Protein AF-A0A2E8T1U1-F1 (afdb_monomer_lite)

pLDDT: mean 79.2, std 20.44, range [35.56, 96.5]

Structure (mmCIF, N/CA/C/O backbone):
data_AF-A0A2E8T1U1-F1
#
_entry.id   AF-A0A2E8T1U1-F1
#
loop_
_atom_site.group_PDB
_atom_site.id
_atom_site.type_symbol
_atom_site.label_atom_id
_atom_site.label_alt_id
_atom_site.label_comp_id
_atom_site.label_asym_id
_atom_site.label_entity_id
_atom_site.label_seq_id
_atom_site.pdbx_PDB_ins_code
_atom_site.Cartn_x
_atom_site.Cartn_y
_atom_site.Cartn_z
_atom_site.occupancy
_atom_site.B_iso_or_equiv
_atom_site.auth_seq_id
_atom_site.auth_comp_id
_atom_site.auth_asym_id
_atom_site.auth_atom_id
_atom_site.pdbx_PDB_model_num
ATOM 1 N N . GLU A 1 1 ? 0.292 -3.484 33.051 1.00 72.00 1 GLU A N 1
ATOM 2 C CA . GLU A 1 1 ? -0.722 -2.423 32.846 1.00 72.00 1 GLU A CA 1
ATOM 3 C C . GLU A 1 1 ? -0.401 -1.498 31.667 1.00 72.00 1 GLU A C 1
ATOM 5 O O . GLU A 1 1 ? -1.261 -1.325 30.820 1.00 72.00 1 GLU A O 1
ATOM 10 N N . LEU A 1 2 ? 0.819 -0.954 31.537 1.00 80.06 2 LEU A N 1
ATOM 11 C CA . LEU A 1 2 ? 1.188 -0.123 30.371 1.00 80.06 2 LEU A CA 1
ATOM 12 C C . LEU A 1 2 ? 1.159 -0.883 29.033 1.00 80.06 2 LEU A C 1
ATOM 14 O O . LEU A 1 2 ? 0.671 -0.349 28.047 1.00 80.06 2 LEU A O 1
ATOM 18 N N . GLN A 1 3 ? 1.610 -2.142 29.018 1.00 80.75 3 GLN A N 1
ATOM 19 C CA . GLN A 1 3 ? 1.553 -2.993 27.821 1.00 80.75 3 GLN A CA 1
ATOM 20 C C . GLN A 1 3 ? 0.114 -3.234 27.344 1.00 80.75 3 GLN A C 1
ATOM 22 O O . GLN A 1 3 ? -0.139 -3.154 26.153 1.00 80.75 3 GLN A O 1
ATOM 27 N N . ALA A 1 4 ? -0.834 -3.441 28.267 1.00 83.00 4 ALA A N 1
ATOM 28 C CA . ALA A 1 4 ? -2.245 -3.630 27.919 1.00 83.00 4 ALA A CA 1
ATOM 29 C C . ALA A 1 4 ? -2.821 -2.394 27.205 1.00 83.00 4 ALA A C 1
ATOM 31 O O . ALA A 1 4 ? -3.459 -2.524 26.171 1.00 83.00 4 ALA A O 1
ATOM 32 N N . ARG A 1 5 ? -2.497 -1.186 27.688 1.00 81.44 5 ARG A N 1
ATOM 33 C CA . ARG A 1 5 ? -2.922 0.071 27.047 1.00 81.44 5 ARG A CA 1
ATOM 34 C C . ARG A 1 5 ? -2.276 0.302 25.678 1.00 81.44 5 ARG A C 1
ATOM 36 O O . ARG A 1 5 ? -2.913 0.872 24.801 1.00 81.44 5 ARG A O 1
ATOM 43 N N . ALA A 1 6 ? -1.016 -0.099 25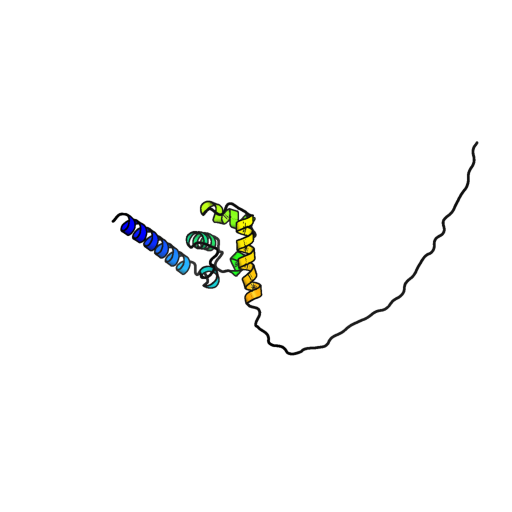.507 1.00 82.31 6 ALA A N 1
ATOM 44 C CA . ALA A 1 6 ? -0.330 0.006 24.220 1.00 82.31 6 ALA A CA 1
ATOM 45 C C . ALA A 1 6 ? -0.965 -0.922 23.173 1.00 82.31 6 ALA A C 1
ATOM 47 O O . ALA A 1 6 ? -1.196 -0.494 22.048 1.00 82.31 6 ALA A O 1
ATOM 48 N N . VAL A 1 7 ? -1.306 -2.152 23.566 1.00 85.69 7 VAL A N 1
ATOM 49 C CA . VAL A 1 7 ? -2.004 -3.115 22.700 1.00 85.69 7 VAL A CA 1
ATOM 50 C C . VAL A 1 7 ? -3.386 -2.592 22.305 1.00 85.69 7 VAL A C 1
ATOM 52 O O . VAL A 1 7 ? -3.678 -2.521 21.118 1.00 85.69 7 VAL A O 1
ATOM 55 N N . GLU A 1 8 ? -4.184 -2.107 23.262 1.00 88.12 8 GLU A N 1
ATOM 56 C CA . GLU A 1 8 ? -5.507 -1.523 22.980 1.00 88.12 8 GLU A CA 1
ATOM 57 C C . GLU A 1 8 ? -5.449 -0.345 21.990 1.00 88.12 8 GLU A C 1
ATOM 59 O O . GLU A 1 8 ? -6.370 -0.144 21.198 1.00 88.12 8 GLU A O 1
ATOM 64 N N . PHE A 1 9 ? -4.388 0.470 22.043 1.00 86.81 9 PHE A N 1
ATOM 65 C CA . PHE A 1 9 ? -4.203 1.575 21.102 1.00 86.81 9 PHE A CA 1
ATOM 66 C C . PHE A 1 9 ? -3.911 1.067 19.689 1.00 86.81 9 PHE A C 1
ATOM 68 O O . PHE A 1 9 ? -4.536 1.533 18.741 1.00 86.81 9 PHE A O 1
ATOM 75 N N . VAL A 1 10 ? -3.001 0.099 19.557 1.00 88.62 10 VAL A N 1
ATOM 76 C CA . VAL A 1 10 ? -2.646 -0.499 18.263 1.00 88.62 10 VAL A CA 1
ATOM 77 C C . VAL A 1 10 ? -3.853 -1.196 17.638 1.00 88.62 10 VAL A C 1
ATOM 79 O O . VAL A 1 10 ? -4.113 -1.008 16.456 1.00 88.62 10 VAL A O 1
ATOM 82 N N . GLU A 1 11 ? -4.633 -1.939 18.424 1.00 90.44 11 GLU A N 1
ATOM 83 C CA . GLU A 1 11 ? -5.850 -2.606 17.946 1.00 90.44 11 GLU A CA 1
ATOM 84 C C . GLU A 1 11 ? -6.905 -1.606 17.463 1.00 90.44 11 GLU A C 1
ATOM 86 O O . GLU A 1 11 ? -7.509 -1.801 16.409 1.00 90.44 11 GLU A O 1
ATOM 91 N N . ARG A 1 12 ? -7.111 -0.509 18.203 1.00 91.06 12 ARG A N 1
ATOM 92 C CA . ARG A 1 12 ? -8.047 0.549 17.799 1.00 91.06 12 ARG A CA 1
ATOM 93 C C . ARG A 1 12 ? -7.590 1.247 16.525 1.00 91.06 12 ARG A C 1
ATOM 95 O O . ARG A 1 12 ? -8.418 1.561 15.675 1.00 91.06 12 ARG A O 1
ATOM 102 N N . GLU A 1 13 ? -6.293 1.498 16.402 1.00 90.62 13 GLU A N 1
ATOM 103 C CA . GLU A 1 13 ? -5.737 2.107 15.200 1.00 90.62 13 GLU A CA 1
ATOM 104 C C . GLU A 1 13 ? -5.865 1.166 13.999 1.00 90.62 13 GLU A C 1
ATOM 106 O O . GLU A 1 13 ? -6.317 1.588 12.939 1.00 90.62 13 GLU A O 1
ATOM 111 N N . ALA A 1 14 ? -5.590 -0.127 14.183 1.00 91.50 14 ALA A N 1
ATOM 112 C CA . ALA A 1 14 ? -5.809 -1.133 13.152 1.00 91.50 14 ALA A CA 1
ATOM 113 C C . ALA A 1 14 ? -7.284 -1.207 12.728 1.00 91.50 14 ALA A C 1
ATOM 115 O O . ALA A 1 14 ? -7.568 -1.259 11.534 1.00 91.50 14 ALA A O 1
ATOM 116 N N . GLN A 1 15 ? -8.233 -1.160 13.669 1.00 93.75 15 GLN A N 1
ATOM 117 C CA . GLN A 1 15 ? -9.666 -1.110 13.351 1.00 93.75 15 GLN A CA 1
ATOM 118 C C . GLN A 1 15 ? -10.026 0.136 12.541 1.00 93.75 15 GLN A C 1
ATOM 120 O O . GLN A 1 15 ? -10.679 0.019 11.509 1.00 93.75 15 GLN A O 1
ATOM 125 N N . ARG A 1 16 ? -9.541 1.312 12.955 1.00 93.94 16 ARG A N 1
ATOM 126 C CA . ARG A 1 16 ? -9.774 2.578 12.246 1.00 93.94 16 ARG A CA 1
ATOM 127 C C . ARG A 1 16 ? -9.273 2.524 10.804 1.00 93.94 16 ARG A C 1
ATOM 129 O O . ARG A 1 16 ? -9.944 3.027 9.907 1.00 93.94 16 ARG A O 1
ATOM 136 N N . ILE A 1 17 ? -8.099 1.931 10.587 1.00 94.31 17 ILE A N 1
ATOM 137 C CA . ILE A 1 17 ? -7.545 1.785 9.243 1.00 94.31 17 ILE A CA 1
ATOM 138 C C . ILE A 1 17 ? -8.358 0.771 8.429 1.00 94.31 17 ILE A C 1
ATOM 140 O O . ILE A 1 17 ? -8.712 1.076 7.297 1.00 94.31 17 ILE A O 1
ATOM 144 N N . ASN A 1 18 ? -8.722 -0.384 8.995 1.00 93.69 18 ASN A N 1
ATOM 145 C CA . ASN A 1 18 ? -9.557 -1.368 8.294 1.00 93.69 18 ASN A CA 1
ATOM 146 C C . ASN A 1 18 ? -10.903 -0.773 7.854 1.00 93.69 18 ASN A C 1
ATOM 148 O O . ASN A 1 18 ? -11.292 -0.933 6.702 1.00 93.69 18 ASN A O 1
ATOM 152 N N . GLU A 1 19 ? -11.569 -0.007 8.721 1.00 95.12 19 GLU A N 1
ATOM 153 C CA . GLU A 1 19 ? -12.799 0.706 8.356 1.00 95.12 19 GLU A CA 1
ATOM 154 C C . GLU A 1 19 ? -12.568 1.701 7.207 1.00 95.12 19 GLU A C 1
ATOM 156 O O . GLU A 1 19 ? -13.407 1.839 6.316 1.00 95.12 19 GLU A O 1
ATOM 161 N N . ALA A 1 20 ? -11.433 2.407 7.195 1.00 94.50 20 ALA A N 1
ATOM 162 C CA . ALA A 1 20 ? -11.089 3.312 6.102 1.00 94.50 20 ALA A CA 1
ATOM 163 C C . ALA A 1 20 ? -10.869 2.554 4.781 1.00 94.50 20 ALA A C 1
ATOM 165 O O . ALA A 1 20 ? -11.421 2.953 3.757 1.00 94.50 20 ALA A O 1
ATOM 166 N N . LEU A 1 21 ? -10.150 1.429 4.813 1.00 94.44 21 LEU A N 1
ATOM 167 C CA . LEU A 1 21 ? -9.930 0.564 3.650 1.00 94.44 21 LEU A CA 1
ATOM 168 C C . LEU A 1 21 ? -11.244 -0.025 3.112 1.00 94.44 21 LEU A C 1
ATOM 170 O O . LEU A 1 21 ? -11.431 -0.114 1.898 1.00 94.44 21 LEU A O 1
ATOM 174 N N . ASP A 1 22 ? -12.178 -0.398 3.994 1.00 94.19 22 ASP A N 1
ATOM 175 C CA . ASP A 1 22 ? -13.509 -0.888 3.609 1.00 94.19 22 ASP A CA 1
ATOM 176 C C . ASP A 1 22 ? -14.305 0.203 2.878 1.00 94.19 22 ASP A C 1
ATOM 178 O O . ASP A 1 22 ? -14.931 -0.049 1.847 1.00 94.19 22 ASP A O 1
ATOM 182 N N . ASN A 1 23 ? -14.243 1.442 3.375 1.00 95.06 23 ASN A N 1
ATOM 183 C CA . ASN A 1 23 ? -14.908 2.588 2.753 1.00 95.06 23 ASN A CA 1
ATOM 184 C C . ASN A 1 23 ? -14.316 2.945 1.382 1.00 95.06 23 ASN A C 1
ATOM 186 O O . ASN A 1 23 ? -15.058 3.344 0.481 1.00 95.06 23 ASN A O 1
ATOM 190 N N . LEU A 1 24 ? -13.000 2.786 1.226 1.00 94.81 24 LEU A N 1
ATOM 191 C CA . LEU A 1 24 ? -12.283 2.989 -0.034 1.00 94.81 24 LEU A CA 1
ATOM 192 C C . LEU A 1 24 ? -12.469 1.825 -1.018 1.00 94.81 24 LEU A C 1
ATOM 194 O O . LEU A 1 24 ? -12.116 1.965 -2.182 1.00 94.81 24 LEU A O 1
ATOM 198 N N . LYS A 1 25 ? -13.101 0.722 -0.586 1.00 94.88 25 LYS A N 1
ATOM 199 C CA . LYS A 1 25 ? -13.349 -0.488 -1.389 1.00 94.88 25 LYS A CA 1
ATOM 200 C C . LYS A 1 25 ? -12.064 -1.141 -1.900 1.00 94.88 25 LYS A C 1
ATOM 202 O O . LYS A 1 25 ? -12.021 -1.614 -3.031 1.00 94.88 25 LYS A O 1
ATOM 207 N N . VAL A 1 26 ? -11.047 -1.178 -1.045 1.00 96.19 26 VAL A N 1
ATOM 208 C CA . VAL A 1 26 ? -9.800 -1.898 -1.320 1.00 96.19 26 VAL A CA 1
ATOM 209 C C . VAL A 1 26 ? -10.092 -3.382 -1.499 1.00 96.19 26 VAL A C 1
ATOM 211 O O . VAL A 1 26 ? -10.762 -3.979 -0.648 1.00 96.19 26 VAL A O 1
ATOM 214 N N . ALA A 1 27 ? -9.596 -3.945 -2.593 1.00 95.31 27 ALA A N 1
ATOM 215 C CA . ALA A 1 27 ? -9.806 -5.321 -2.993 1.00 95.31 27 ALA A CA 1
ATOM 216 C C . ALA A 1 27 ? -9.046 -6.316 -2.093 1.00 95.31 27 ALA A C 1
ATOM 218 O O . ALA A 1 27 ? -8.090 -5.978 -1.388 1.00 95.31 27 ALA A O 1
ATOM 219 N N . ASP A 1 28 ? -9.547 -7.553 -2.061 1.00 93.00 28 ASP A N 1
ATOM 220 C CA . ASP A 1 28 ? -9.059 -8.598 -1.154 1.00 93.00 28 ASP A CA 1
ATOM 221 C C . ASP A 1 28 ? -7.649 -9.094 -1.521 1.00 93.00 28 ASP A C 1
ATOM 223 O O . ASP A 1 28 ? -6.908 -9.554 -0.655 1.00 93.00 28 ASP A O 1
ATOM 227 N N . ASP A 1 29 ? -7.264 -8.975 -2.790 1.00 93.06 29 ASP A N 1
ATOM 228 C CA . ASP A 1 29 ? -5.930 -9.287 -3.309 1.00 93.06 29 ASP A CA 1
ATOM 229 C C . ASP A 1 29 ? -4.849 -8.409 -2.660 1.00 93.06 29 ASP A C 1
ATOM 231 O O . ASP A 1 29 ? -3.880 -8.929 -2.108 1.00 93.06 29 ASP A O 1
ATOM 235 N N . LEU A 1 30 ? -5.063 -7.091 -2.620 1.00 93.38 30 LEU A N 1
ATOM 236 C CA . LEU A 1 30 ? -4.165 -6.145 -1.970 1.00 93.38 30 LEU A CA 1
ATOM 237 C C . LEU A 1 30 ? -4.164 -6.348 -0.452 1.00 93.38 30 LEU A C 1
ATOM 239 O O . LEU A 1 30 ? -3.120 -6.245 0.188 1.00 93.38 30 LEU A O 1
ATOM 243 N N . ARG A 1 31 ? -5.316 -6.696 0.139 1.00 92.44 31 ARG A N 1
ATOM 244 C CA . ARG A 1 31 ? -5.422 -7.002 1.578 1.00 92.44 31 ARG A CA 1
ATOM 245 C C . ARG A 1 31 ? -4.636 -8.236 1.999 1.00 92.44 31 ARG A C 1
ATOM 247 O O . ARG A 1 31 ? -4.134 -8.277 3.121 1.00 92.44 31 ARG A O 1
ATOM 254 N N . ASN A 1 32 ? -4.544 -9.223 1.116 1.00 91.81 32 ASN A N 1
ATOM 255 C CA . ASN A 1 32 ? -3.814 -10.462 1.353 1.00 91.81 32 ASN A CA 1
ATOM 256 C C . ASN A 1 32 ? -2.319 -10.346 1.012 1.00 91.81 32 ASN A C 1
ATOM 258 O O . ASN A 1 32 ? -1.582 -11.316 1.179 1.00 91.81 32 ASN A O 1
ATOM 262 N N . PHE A 1 33 ? -1.860 -9.181 0.549 1.00 93.31 33 PHE A N 1
ATOM 263 C CA . PHE A 1 33 ? -0.475 -8.969 0.164 1.00 93.31 33 PHE A CA 1
ATOM 264 C C . PHE A 1 33 ? 0.418 -8.726 1.392 1.00 93.31 33 PHE A C 1
ATOM 266 O O . PHE A 1 33 ? 0.357 -7.685 2.044 1.00 93.31 33 PHE A O 1
ATOM 273 N N . GLU A 1 34 ? 1.268 -9.703 1.719 1.00 90.25 34 GLU A N 1
ATOM 274 C CA . GLU A 1 34 ? 2.053 -9.720 2.966 1.00 90.25 34 GLU A CA 1
ATOM 275 C C . GLU A 1 34 ? 3.252 -8.754 2.979 1.00 90.25 34 GLU A C 1
ATOM 277 O O . GLU A 1 34 ? 3.822 -8.489 4.039 1.00 90.25 34 GLU A O 1
ATOM 282 N N . TYR A 1 35 ? 3.640 -8.219 1.819 1.00 91.06 35 TYR A N 1
ATOM 283 C CA . TYR A 1 35 ? 4.811 -7.347 1.677 1.00 91.06 35 TYR A CA 1
ATOM 284 C C . TYR A 1 35 ? 4.545 -5.886 2.064 1.00 91.06 35 TYR A C 1
ATOM 286 O O . TYR A 1 35 ? 5.482 -5.094 2.131 1.00 91.06 35 TYR A O 1
ATOM 294 N N . ILE A 1 36 ? 3.292 -5.517 2.351 1.00 91.81 36 ILE A N 1
ATOM 295 C CA . ILE A 1 36 ? 2.914 -4.162 2.763 1.00 91.81 36 ILE A CA 1
ATOM 296 C C . ILE A 1 36 ? 2.209 -4.167 4.118 1.00 91.81 36 ILE A C 1
ATOM 298 O O . ILE A 1 36 ? 1.438 -5.060 4.463 1.00 91.81 36 ILE A O 1
ATOM 302 N N . SER A 1 37 ? 2.457 -3.128 4.914 1.00 92.31 37 SER A N 1
ATOM 303 C CA . SER A 1 37 ? 1.749 -2.940 6.182 1.00 92.31 37 SER A CA 1
ATOM 304 C C . SER A 1 37 ? 0.368 -2.309 5.978 1.00 92.31 37 SER A C 1
ATOM 306 O O . SER A 1 37 ? 0.110 -1.627 4.989 1.00 92.31 37 SER A O 1
ATOM 308 N N . LEU A 1 38 ? -0.507 -2.438 6.978 1.00 92.19 38 LEU A N 1
ATOM 309 C CA . LEU A 1 38 ? -1.844 -1.835 6.967 1.00 92.19 38 LEU A CA 1
ATOM 310 C C . LEU A 1 38 ? -1.815 -0.302 6.769 1.00 92.19 38 LEU A C 1
ATOM 312 O O . LEU A 1 38 ? -2.675 0.260 6.096 1.00 92.19 38 LEU A O 1
ATOM 316 N N . GLY A 1 39 ? -0.814 0.378 7.339 1.00 92.62 39 GLY A N 1
ATOM 317 C CA . GLY A 1 39 ? -0.635 1.822 7.162 1.00 92.62 39 GLY A CA 1
ATOM 318 C C . GLY A 1 39 ? -0.213 2.193 5.740 1.00 92.62 39 GLY A C 1
ATOM 319 O O . GLY A 1 39 ? -0.742 3.151 5.184 1.00 92.62 39 GLY A O 1
ATOM 320 N N . MET A 1 40 ? 0.681 1.402 5.136 1.00 93.88 40 MET A N 1
ATOM 321 C CA . MET A 1 40 ? 1.085 1.576 3.736 1.00 93.88 40 MET A CA 1
ATOM 322 C C . MET A 1 40 ? -0.098 1.342 2.793 1.00 93.88 40 MET A C 1
ATOM 324 O O . MET A 1 40 ? -0.335 2.143 1.899 1.00 93.88 40 MET A O 1
ATOM 328 N N . MET A 1 41 ? -0.899 0.305 3.045 1.00 94.75 41 MET A N 1
ATOM 329 C CA . MET A 1 41 ? -2.101 0.004 2.266 1.00 94.75 41 MET A CA 1
ATOM 330 C C . MET A 1 41 ? -3.123 1.143 2.300 1.00 94.75 41 MET A C 1
ATOM 332 O O . MET A 1 41 ? -3.697 1.481 1.270 1.00 94.75 41 MET A O 1
ATOM 336 N N . LEU A 1 42 ? -3.326 1.780 3.460 1.00 94.50 42 LEU A N 1
ATOM 337 C CA . LEU A 1 42 ? -4.188 2.962 3.545 1.00 94.50 42 LEU A CA 1
ATOM 338 C C . LEU A 1 42 ? -3.661 4.094 2.669 1.00 94.50 42 LEU A C 1
ATOM 340 O O . LEU A 1 42 ? -4.439 4.730 1.963 1.00 94.50 42 LEU A O 1
ATOM 344 N N . LYS A 1 43 ? -2.346 4.323 2.694 1.00 94.88 43 LYS A N 1
ATOM 345 C CA . LYS A 1 43 ? -1.729 5.371 1.890 1.00 94.88 43 LYS A CA 1
ATOM 346 C C . LYS A 1 43 ? -1.851 5.097 0.393 1.00 94.88 43 LYS A C 1
ATOM 348 O O . LYS A 1 43 ? -2.139 6.020 -0.360 1.00 94.88 43 LYS A O 1
ATOM 353 N N . LEU A 1 44 ? -1.686 3.847 -0.027 1.00 95.06 44 LEU A N 1
ATOM 354 C CA . LEU A 1 44 ? -1.929 3.417 -1.406 1.00 95.06 44 LEU A CA 1
ATOM 355 C C . LEU A 1 44 ? -3.392 3.661 -1.805 1.00 95.06 44 LEU A C 1
ATOM 357 O O . LEU A 1 44 ? -3.654 4.322 -2.808 1.00 95.06 44 LEU A O 1
ATOM 361 N N . ALA A 1 45 ? -4.342 3.261 -0.958 1.00 95.19 45 ALA A N 1
ATOM 362 C CA . ALA A 1 45 ? -5.766 3.438 -1.223 1.00 95.19 45 ALA A CA 1
ATOM 363 C C . ALA A 1 45 ? -6.197 4.916 -1.316 1.00 95.19 45 ALA A C 1
ATOM 365 O O . ALA A 1 45 ? -7.076 5.260 -2.105 1.00 95.19 45 ALA A O 1
ATOM 366 N N . GLU A 1 46 ? -5.569 5.811 -0.546 1.00 94.25 46 GLU A N 1
ATOM 367 C CA . GLU A 1 46 ? -5.762 7.266 -0.665 1.00 94.25 46 GLU A CA 1
ATOM 368 C C . GLU A 1 46 ? -5.303 7.830 -2.022 1.00 94.25 46 GLU A C 1
ATOM 370 O O . GLU A 1 46 ? -5.788 8.886 -2.428 1.00 94.25 46 GLU A O 1
ATOM 375 N N . ASN A 1 47 ? -4.395 7.136 -2.716 1.00 95.12 47 ASN A N 1
ATOM 376 C CA . ASN A 1 47 ? -3.869 7.494 -4.036 1.00 95.12 47 ASN A CA 1
ATOM 377 C C . ASN A 1 47 ? -4.496 6.658 -5.165 1.00 95.12 47 ASN A C 1
ATOM 379 O O . ASN A 1 47 ? -3.896 6.511 -6.221 1.00 95.12 47 ASN A O 1
ATOM 383 N N . GLU A 1 48 ? -5.703 6.127 -4.947 1.00 94.38 48 GLU A N 1
ATOM 384 C CA . GLU A 1 48 ? -6.469 5.355 -5.940 1.00 94.38 48 GLU A CA 1
ATOM 385 C C . GLU A 1 48 ? -5.860 3.987 -6.311 1.00 94.38 48 GLU A C 1
ATOM 387 O O . GLU A 1 48 ? -6.331 3.348 -7.245 1.00 94.38 48 GLU A O 1
ATOM 392 N N . VAL A 1 49 ? -4.895 3.487 -5.532 1.00 96.06 49 VAL A N 1
ATOM 393 C CA . VAL A 1 49 ? -4.340 2.129 -5.664 1.00 96.06 49 VAL A CA 1
ATOM 394 C C . VAL A 1 49 ? -5.162 1.191 -4.779 1.00 96.06 49 VAL A C 1
ATOM 396 O O . VAL A 1 49 ? -4.958 1.126 -3.563 1.00 96.06 49 VAL A O 1
ATOM 399 N N . LEU A 1 50 ? -6.159 0.525 -5.367 1.00 95.88 50 LEU A N 1
ATOM 400 C CA . LEU A 1 50 ? -7.182 -0.224 -4.627 1.00 95.88 50 LEU A CA 1
ATOM 401 C C . LEU A 1 50 ? -7.044 -1.742 -4.763 1.00 95.88 50 LEU A C 1
ATOM 403 O O . LEU A 1 50 ? -7.668 -2.461 -3.985 1.00 95.88 50 LEU A O 1
ATOM 407 N N . SER A 1 51 ? -6.251 -2.221 -5.716 1.00 95.44 51 SER A N 1
ATOM 408 C CA . SER A 1 51 ? -6.041 -3.638 -6.017 1.00 95.44 51 SER A CA 1
ATOM 409 C C . SER A 1 51 ? -4.558 -3.990 -6.147 1.00 95.44 51 SER A C 1
ATOM 411 O O . SER A 1 51 ? -3.692 -3.111 -6.168 1.00 95.44 51 SER A O 1
ATOM 413 N N . LEU A 1 52 ? -4.255 -5.289 -6.199 1.00 95.25 52 LEU A N 1
ATOM 414 C CA . LEU A 1 52 ? -2.892 -5.772 -6.423 1.00 95.25 52 LEU A CA 1
ATOM 415 C C . LEU A 1 52 ? -2.413 -5.461 -7.850 1.00 95.25 52 LEU A C 1
ATOM 417 O O . LEU A 1 52 ? -1.220 -5.252 -8.052 1.00 95.25 52 LEU A O 1
ATOM 421 N N . ASP A 1 53 ? -3.342 -5.371 -8.805 1.00 94.31 53 ASP A N 1
ATOM 422 C CA . ASP A 1 53 ? -3.102 -4.922 -10.182 1.00 94.31 53 ASP A CA 1
ATOM 423 C C . ASP A 1 53 ? -2.669 -3.452 -10.230 1.00 94.31 53 ASP A C 1
ATOM 425 O O . ASP A 1 53 ? -1.604 -3.146 -10.761 1.00 94.31 53 ASP A O 1
ATOM 429 N N . ASP A 1 54 ? -3.405 -2.564 -9.547 1.00 95.56 54 ASP A N 1
ATOM 430 C CA . ASP A 1 54 ? -3.041 -1.141 -9.461 1.00 95.56 54 ASP A CA 1
ATOM 431 C C . ASP A 1 54 ? -1.645 -0.954 -8.843 1.00 95.56 54 ASP A C 1
ATOM 433 O O . ASP A 1 54 ? -0.899 -0.062 -9.236 1.00 95.56 54 ASP A O 1
ATOM 437 N N . LEU A 1 55 ? -1.279 -1.796 -7.866 1.00 95.31 55 LEU A N 1
ATOM 438 C CA . LEU A 1 55 ? 0.058 -1.791 -7.269 1.00 95.31 55 LEU A CA 1
ATOM 439 C C . LEU A 1 55 ? 1.120 -2.311 -8.249 1.00 95.31 55 LEU A C 1
ATOM 441 O O . LEU A 1 55 ? 2.222 -1.773 -8.284 1.00 95.31 55 LEU A O 1
ATOM 445 N N . ALA A 1 56 ? 0.817 -3.349 -9.030 1.00 94.94 56 ALA A N 1
ATOM 446 C CA . ALA A 1 56 ? 1.739 -3.950 -9.996 1.00 94.94 56 ALA A CA 1
ATOM 447 C C . ALA A 1 56 ? 2.066 -3.012 -11.177 1.00 94.94 56 ALA A C 1
ATOM 449 O O . ALA A 1 56 ? 3.153 -3.113 -11.769 1.00 94.94 56 ALA A O 1
ATOM 450 N N . ASP A 1 57 ? 1.148 -2.098 -11.489 1.00 95.00 57 ASP A N 1
ATOM 451 C CA . ASP A 1 57 ? 1.290 -1.074 -12.525 1.00 95.00 57 ASP A CA 1
ATOM 452 C C . ASP A 1 57 ? 2.195 0.100 -12.117 1.00 95.00 57 ASP A C 1
ATOM 454 O O . ASP A 1 57 ? 2.697 0.805 -12.994 1.00 95.00 57 ASP A O 1
ATOM 458 N N . LEU A 1 58 ? 2.456 0.293 -10.819 1.00 95.62 58 LEU A N 1
ATOM 459 C CA . LEU A 1 58 ? 3.354 1.346 -10.340 1.00 95.62 58 LEU A CA 1
ATOM 460 C C . LEU A 1 58 ? 4.825 1.054 -10.674 1.00 95.62 58 LEU A C 1
ATOM 462 O O . LEU A 1 58 ? 5.274 -0.095 -10.775 1.00 95.62 58 LEU A O 1
ATOM 466 N N . ASP A 1 59 ? 5.601 2.131 -10.763 1.00 96.50 59 ASP A N 1
ATOM 467 C CA . ASP A 1 59 ? 7.060 2.079 -10.798 1.00 96.50 59 ASP A CA 1
ATOM 468 C C . ASP A 1 59 ? 7.650 2.159 -9.376 1.00 96.50 59 ASP A C 1
ATOM 470 O O . ASP A 1 59 ? 7.052 2.732 -8.462 1.00 96.50 59 ASP A O 1
ATOM 474 N N . SER A 1 60 ? 8.861 1.624 -9.182 1.00 95.12 60 SER A N 1
ATOM 475 C CA . SER A 1 60 ? 9.554 1.630 -7.882 1.00 95.12 60 SER A CA 1
ATOM 476 C C . SER A 1 60 ? 9.724 3.045 -7.308 1.00 95.12 60 SER A C 1
ATOM 478 O O . SER A 1 60 ? 9.395 3.281 -6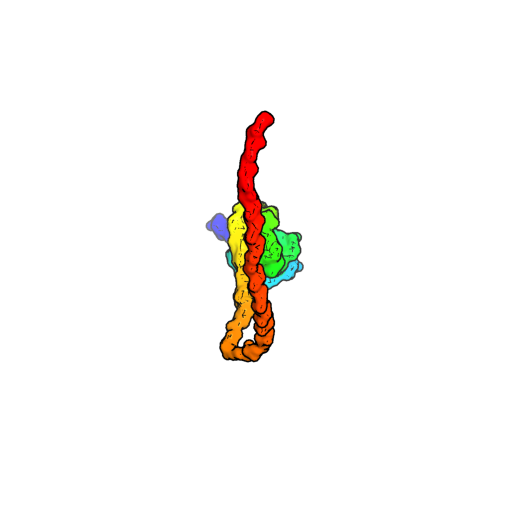.145 1.00 95.12 60 SER A O 1
ATOM 480 N N . ASP A 1 61 ? 10.133 4.009 -8.143 1.00 95.44 61 ASP A N 1
ATOM 481 C CA . ASP A 1 61 ? 10.281 5.422 -7.766 1.00 95.44 61 ASP A CA 1
ATOM 482 C C . ASP A 1 61 ? 8.954 6.037 -7.279 1.00 95.44 61 ASP A C 1
ATOM 484 O O . ASP A 1 61 ? 8.925 6.833 -6.334 1.00 95.44 61 ASP A O 1
ATOM 488 N N . GLU A 1 62 ? 7.840 5.673 -7.923 1.00 95.56 62 GLU A N 1
ATOM 489 C CA . GLU A 1 62 ? 6.505 6.147 -7.557 1.00 95.56 62 GLU A CA 1
ATOM 490 C C . GLU A 1 62 ? 6.066 5.550 -6.219 1.00 95.56 62 GLU A C 1
ATOM 492 O O . GLU A 1 62 ? 5.602 6.277 -5.335 1.00 95.56 62 GLU A O 1
ATOM 497 N N . LEU A 1 63 ? 6.298 4.252 -6.019 1.00 95.69 63 LEU A N 1
ATOM 498 C CA . LEU A 1 63 ? 5.992 3.578 -4.763 1.00 95.69 63 LEU A CA 1
ATOM 499 C C . LEU A 1 63 ? 6.792 4.166 -3.587 1.00 95.69 63 LEU A C 1
ATOM 501 O O . LEU A 1 63 ? 6.213 4.437 -2.531 1.00 95.69 63 LEU A O 1
ATOM 505 N N . VAL A 1 64 ? 8.091 4.436 -3.772 1.00 95.75 64 VAL A N 1
ATOM 506 C CA . VAL A 1 64 ? 8.927 5.136 -2.776 1.00 95.75 64 VAL A CA 1
ATOM 507 C C . VAL A 1 64 ? 8.364 6.522 -2.477 1.00 95.75 64 VAL A C 1
ATOM 509 O O . VAL A 1 64 ? 8.239 6.904 -1.313 1.00 95.75 64 VAL A O 1
ATOM 512 N N . ALA A 1 65 ? 7.976 7.288 -3.499 1.00 94.12 65 ALA A N 1
ATOM 513 C CA . ALA A 1 65 ? 7.413 8.618 -3.291 1.00 94.12 65 ALA A CA 1
ATOM 514 C C . ALA A 1 65 ? 6.134 8.573 -2.434 1.00 94.12 65 ALA A C 1
ATOM 516 O O . ALA A 1 65 ? 5.986 9.389 -1.518 1.00 94.12 65 ALA A O 1
ATOM 517 N N . LEU A 1 66 ? 5.251 7.599 -2.677 1.00 94.00 66 LEU A N 1
ATOM 518 C CA . LEU A 1 66 ? 4.002 7.420 -1.931 1.00 94.00 66 LEU A CA 1
ATOM 519 C C . LEU A 1 66 ? 4.219 6.923 -0.494 1.00 94.00 66 LEU A C 1
ATOM 521 O O . LEU A 1 66 ? 3.500 7.349 0.414 1.00 94.00 66 LEU A O 1
ATOM 525 N N . LEU A 1 67 ? 5.191 6.032 -0.281 1.00 93.69 67 LEU A N 1
ATOM 526 C CA . LEU A 1 67 ? 5.386 5.311 0.983 1.00 93.69 67 LEU A CA 1
ATOM 527 C C . LEU A 1 67 ? 6.610 5.755 1.797 1.00 93.69 67 LEU A C 1
ATOM 529 O O . LEU A 1 67 ? 6.838 5.217 2.884 1.00 93.69 67 LEU A O 1
ATOM 533 N N . SER A 1 68 ? 7.341 6.776 1.352 1.00 91.25 68 SER A N 1
ATOM 534 C CA . SER A 1 68 ? 8.461 7.373 2.095 1.00 91.25 68 SER A CA 1
ATOM 535 C C . SER A 1 68 ? 8.075 7.788 3.522 1.00 91.25 68 SER A C 1
ATOM 537 O O . SER A 1 68 ? 8.809 7.522 4.472 1.00 91.25 68 SER A O 1
ATOM 539 N N . GLU A 1 69 ? 6.871 8.339 3.717 1.00 88.69 69 GLU A N 1
ATOM 540 C CA . GLU A 1 69 ? 6.333 8.700 5.042 1.00 88.69 69 GLU A CA 1
ATOM 541 C C . GLU A 1 69 ? 6.130 7.485 5.969 1.00 88.69 69 GLU A C 1
ATOM 543 O O . GLU A 1 69 ? 6.091 7.626 7.193 1.00 88.69 69 GLU A O 1
ATOM 548 N N . HIS A 1 70 ? 6.018 6.291 5.387 1.00 89.19 70 HIS A N 1
ATOM 549 C CA . HIS A 1 70 ? 5.838 5.017 6.076 1.00 89.19 70 HIS A CA 1
ATOM 550 C C . HIS A 1 70 ? 7.137 4.206 6.206 1.00 89.19 70 HIS A C 1
ATOM 552 O O . HIS A 1 70 ? 7.099 3.087 6.718 1.00 89.19 70 HIS A O 1
ATOM 558 N N . GLY A 1 71 ? 8.280 4.777 5.809 1.00 86.56 71 GLY A N 1
ATOM 559 C CA . GLY A 1 71 ? 9.608 4.184 5.972 1.00 86.56 71 GLY A CA 1
ATOM 560 C C . GLY A 1 71 ? 10.135 3.412 4.762 1.00 86.56 71 GLY A C 1
ATOM 561 O O . GLY A 1 71 ? 11.215 2.838 4.868 1.00 86.56 71 GLY A O 1
ATOM 562 N N . LEU A 1 72 ? 9.418 3.409 3.631 1.00 90.31 72 LEU A N 1
ATOM 563 C CA . LEU A 1 72 ? 9.910 2.836 2.376 1.00 90.31 72 LEU A CA 1
ATOM 564 C C . LEU A 1 72 ? 10.750 3.888 1.632 1.00 90.31 72 LEU A C 1
ATOM 566 O O . LEU A 1 72 ? 10.227 4.666 0.839 1.00 90.31 72 LEU A O 1
ATOM 570 N N . GLU A 1 73 ? 12.044 3.957 1.945 1.00 89.44 73 GLU A N 1
ATOM 571 C CA . GLU A 1 73 ? 12.984 4.922 1.343 1.00 89.44 73 GLU A CA 1
ATOM 572 C C . GLU A 1 73 ? 13.924 4.287 0.302 1.00 89.44 73 GLU A C 1
ATOM 574 O O . GLU A 1 73 ? 14.582 5.008 -0.449 1.00 89.44 73 GLU A O 1
ATOM 579 N N . ASP A 1 74 ? 14.014 2.955 0.267 1.00 92.19 74 ASP A N 1
ATOM 580 C CA . ASP A 1 74 ? 14.881 2.215 -0.652 1.00 92.19 74 ASP A CA 1
ATOM 581 C C . ASP A 1 74 ? 14.116 1.794 -1.913 1.00 92.19 74 ASP A C 1
ATOM 583 O O . ASP A 1 74 ? 13.149 1.034 -1.852 1.00 92.19 74 ASP A O 1
ATOM 587 N N . ASP A 1 75 ? 14.599 2.256 -3.065 1.00 92.44 75 ASP A N 1
ATOM 588 C CA . ASP A 1 75 ? 14.092 1.876 -4.388 1.00 92.44 75 ASP A CA 1
ATOM 589 C C . ASP A 1 75 ? 14.219 0.367 -4.647 1.00 92.44 75 ASP A C 1
ATOM 591 O O . ASP A 1 75 ? 13.378 -0.229 -5.317 1.00 92.44 75 ASP A O 1
ATOM 595 N N . THR A 1 76 ? 15.228 -0.283 -4.056 1.00 94.50 76 THR A N 1
ATOM 596 C CA . THR A 1 76 ? 15.408 -1.736 -4.185 1.00 94.50 76 THR A CA 1
ATOM 597 C C . THR A 1 76 ? 14.261 -2.490 -3.516 1.00 94.50 76 THR A C 1
ATOM 599 O O . THR A 1 76 ? 13.672 -3.382 -4.121 1.00 94.50 76 THR A O 1
ATOM 602 N N . GLU A 1 77 ? 13.910 -2.102 -2.286 1.00 94.56 77 GLU A N 1
ATOM 603 C CA . GLU A 1 77 ? 12.801 -2.697 -1.537 1.00 94.56 77 GLU A CA 1
ATOM 604 C C . GLU A 1 77 ? 11.464 -2.435 -2.241 1.00 94.56 77 GLU A C 1
ATOM 606 O O . GLU A 1 77 ? 10.657 -3.349 -2.396 1.00 94.56 77 GLU A O 1
ATOM 611 N N . ALA A 1 78 ? 11.254 -1.216 -2.746 1.00 95.62 78 ALA A N 1
ATOM 612 C CA . ALA A 1 78 ? 10.084 -0.895 -3.556 1.00 95.62 78 ALA A CA 1
ATOM 613 C C . ALA A 1 78 ? 10.006 -1.761 -4.823 1.00 95.62 78 ALA A C 1
ATOM 615 O O . ALA A 1 78 ? 8.953 -2.319 -5.126 1.00 95.62 78 ALA A O 1
ATOM 616 N N . GLY A 1 79 ? 11.125 -1.941 -5.525 1.00 95.69 79 GLY A N 1
ATOM 617 C CA . GLY A 1 79 ? 11.211 -2.817 -6.689 1.00 95.69 79 GLY A CA 1
ATOM 618 C C . GLY A 1 79 ? 10.883 -4.273 -6.367 1.00 95.69 79 GLY A C 1
ATOM 619 O O . GLY A 1 79 ? 10.156 -4.909 -7.129 1.00 95.69 79 GLY A O 1
ATOM 620 N N . ASP A 1 80 ? 11.348 -4.792 -5.229 1.00 95.62 80 ASP A N 1
ATOM 621 C CA . ASP A 1 80 ? 11.016 -6.145 -4.768 1.00 95.62 80 ASP A CA 1
ATOM 622 C C . ASP A 1 80 ? 9.509 -6.300 -4.508 1.00 95.62 80 ASP A C 1
ATOM 624 O O . ASP A 1 80 ? 8.914 -7.306 -4.903 1.00 95.62 80 ASP A O 1
ATOM 628 N N . ILE A 1 81 ? 8.872 -5.284 -3.918 1.00 95.06 81 ILE A N 1
ATOM 629 C CA . ILE A 1 81 ? 7.419 -5.243 -3.703 1.00 95.06 81 ILE A CA 1
ATOM 630 C C . ILE A 1 81 ? 6.670 -5.237 -5.043 1.00 95.06 81 ILE A C 1
ATOM 632 O O . ILE A 1 81 ? 5.751 -6.034 -5.226 1.00 95.06 81 ILE A O 1
ATOM 636 N N . ILE A 1 82 ? 7.073 -4.393 -5.999 1.00 95.38 82 ILE A N 1
ATOM 637 C CA . ILE A 1 82 ? 6.458 -4.330 -7.336 1.00 95.38 82 ILE A CA 1
ATOM 638 C C . ILE A 1 82 ? 6.632 -5.654 -8.089 1.00 95.38 82 ILE A C 1
ATOM 640 O O . ILE A 1 82 ? 5.697 -6.141 -8.724 1.00 95.38 82 ILE A O 1
ATOM 644 N N . MET A 1 83 ? 7.808 -6.284 -8.005 1.00 94.06 83 MET A N 1
ATOM 645 C CA . MET A 1 83 ? 8.043 -7.601 -8.603 1.00 94.06 83 MET A CA 1
ATOM 646 C C . MET A 1 83 ? 7.165 -8.683 -7.967 1.00 94.06 83 MET A C 1
ATOM 648 O O . MET A 1 83 ? 6.610 -9.509 -8.691 1.00 94.06 83 MET A O 1
ATOM 652 N N . ALA A 1 84 ? 7.006 -8.670 -6.641 1.00 93.69 84 ALA A N 1
ATOM 653 C CA . ALA A 1 84 ? 6.117 -9.587 -5.934 1.00 93.69 84 ALA A CA 1
ATOM 654 C C . ALA A 1 84 ? 4.643 -9.349 -6.292 1.00 93.69 84 ALA A C 1
ATOM 656 O O . ALA A 1 84 ? 3.903 -10.312 -6.473 1.00 93.69 84 ALA A O 1
ATOM 657 N N . ALA A 1 85 ? 4.223 -8.093 -6.463 1.00 93.81 85 ALA A N 1
ATOM 658 C CA . ALA A 1 85 ? 2.891 -7.773 -6.959 1.00 93.81 85 ALA A CA 1
ATOM 659 C C . ALA A 1 85 ? 2.706 -8.325 -8.378 1.00 93.81 85 ALA A C 1
ATOM 661 O O . ALA A 1 85 ? 1.777 -9.085 -8.611 1.00 93.81 85 ALA A O 1
ATOM 662 N N . ARG A 1 86 ? 3.633 -8.070 -9.310 1.00 92.69 86 ARG A N 1
ATOM 663 C CA . ARG A 1 86 ? 3.579 -8.598 -10.691 1.00 92.69 86 ARG A CA 1
ATOM 664 C C . ARG A 1 86 ? 3.610 -10.120 -10.776 1.00 92.69 86 ARG A C 1
ATOM 666 O O . ARG A 1 86 ? 3.125 -10.671 -11.759 1.00 92.69 86 ARG A O 1
ATOM 673 N N . ALA A 1 87 ? 4.144 -10.810 -9.769 1.00 90.50 87 ALA A N 1
ATOM 674 C CA . ALA A 1 87 ? 4.092 -12.267 -9.711 1.00 90.50 87 ALA A CA 1
ATOM 675 C C . ALA A 1 87 ? 2.645 -12.796 -9.727 1.00 90.50 87 ALA A C 1
ATOM 677 O O . ALA A 1 87 ? 2.414 -13.875 -10.265 1.00 90.50 87 ALA A O 1
ATOM 678 N N . HIS A 1 88 ? 1.662 -12.022 -9.245 1.00 84.75 88 HIS A N 1
ATOM 679 C CA . HIS A 1 88 ? 0.254 -12.432 -9.274 1.00 84.75 88 HIS A CA 1
ATOM 680 C C . HIS A 1 88 ? -0.288 -12.626 -10.698 1.00 84.75 88 HIS A C 1
ATOM 682 O O . HIS A 1 88 ? -1.108 -13.512 -10.917 1.00 84.75 88 HIS A O 1
ATOM 688 N N . TRP A 1 89 ? 0.223 -11.877 -11.685 1.00 80.94 89 TRP A N 1
ATOM 689 C CA . TRP A 1 89 ? -0.132 -12.064 -13.100 1.00 80.94 89 TRP A CA 1
ATOM 690 C C . TRP A 1 89 ? 0.305 -13.423 -13.651 1.00 80.94 89 TRP A C 1
ATOM 692 O O . TRP A 1 89 ? -0.200 -13.858 -14.685 1.00 80.94 89 TRP A O 1
ATOM 702 N N . PHE A 1 90 ? 1.253 -14.078 -12.980 1.00 75.19 90 PHE A N 1
ATOM 703 C CA . PHE A 1 90 ? 1.779 -15.386 -13.355 1.00 75.19 90 PHE A CA 1
ATOM 704 C C . PHE A 1 90 ? 1.229 -16.523 -12.479 1.00 75.19 90 PHE A C 1
ATOM 706 O O . PHE A 1 90 ? 1.240 -17.666 -12.919 1.00 75.19 90 PHE A O 1
ATOM 713 N N . ASP A 1 91 ? 0.721 -16.233 -11.277 1.00 70.12 91 ASP A N 1
ATOM 714 C CA . ASP A 1 91 ? 0.097 -17.234 -10.390 1.00 70.12 91 ASP A CA 1
ATOM 715 C C . ASP A 1 91 ? -1.364 -17.552 -10.773 1.00 70.12 91 ASP A C 1
ATOM 717 O O . ASP A 1 91 ? -1.884 -18.604 -10.406 1.00 70.12 91 ASP A O 1
ATOM 721 N N . ASP A 1 92 ? -2.007 -16.688 -11.566 1.00 59.44 92 ASP A N 1
ATOM 722 C CA . ASP A 1 92 ? -3.325 -16.930 -12.176 1.00 59.44 92 ASP A CA 1
ATOM 723 C C . ASP A 1 92 ? -3.247 -17.728 -13.498 1.00 59.44 92 ASP A C 1
ATOM 725 O O . ASP A 1 92 ? -4.230 -17.824 -14.244 1.00 59.44 92 ASP A O 1
ATOM 729 N N . GLU A 1 93 ? -2.099 -18.342 -13.814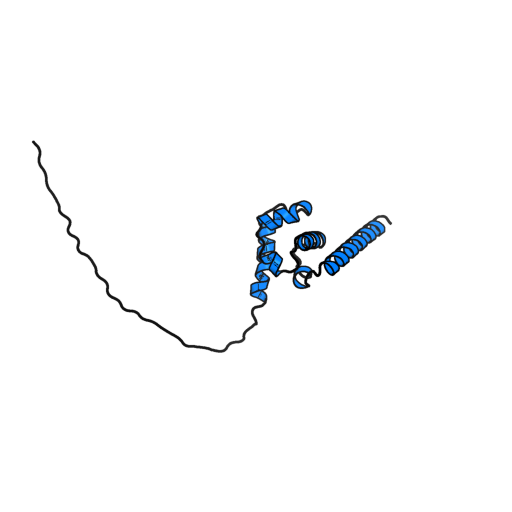 1.00 48.88 93 GLU A N 1
ATOM 730 C CA . GLU A 1 93 ? -2.040 -19.333 -14.885 1.00 48.88 93 GLU A CA 1
ATOM 731 C C . GLU A 1 93 ? -2.881 -20.543 -14.436 1.00 48.88 93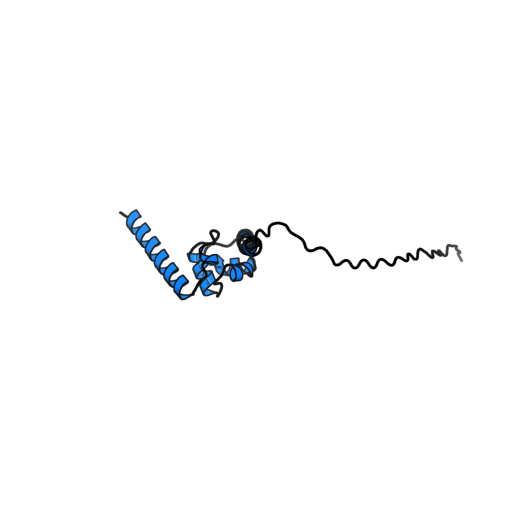 GLU A C 1
ATOM 733 O O . GLU A 1 93 ? -2.562 -21.173 -13.422 1.00 48.88 93 GLU A O 1
ATOM 738 N N . PRO A 1 94 ? -3.983 -20.904 -15.130 1.00 46.78 94 PRO A N 1
ATOM 739 C CA . PRO A 1 94 ? -4.629 -22.167 -14.825 1.00 46.78 94 PRO A CA 1
ATOM 740 C C . PRO A 1 94 ? -3.553 -23.236 -14.993 1.00 46.78 94 PRO A C 1
ATOM 742 O O . PRO A 1 94 ? -2.867 -23.237 -16.016 1.00 46.78 94 PRO A O 1
ATOM 745 N N . GLU A 1 95 ? -3.411 -24.159 -14.037 1.00 50.00 95 GLU A N 1
ATOM 746 C CA . GLU A 1 95 ? -2.733 -25.427 -14.307 1.00 50.00 95 GLU A CA 1
ATOM 747 C C . GLU A 1 95 ? -3.518 -26.136 -15.425 1.00 50.00 95 GLU A C 1
ATOM 749 O O . GLU A 1 95 ? -4.390 -26.981 -15.206 1.00 50.00 95 GLU A O 1
ATOM 754 N N . ALA A 1 96 ? -3.258 -25.724 -16.662 1.00 47.81 96 ALA A N 1
ATOM 755 C CA . ALA A 1 96 ? -3.770 -26.312 -17.867 1.00 47.81 96 ALA A CA 1
ATOM 756 C C . ALA A 1 96 ? -2.973 -27.595 -18.047 1.00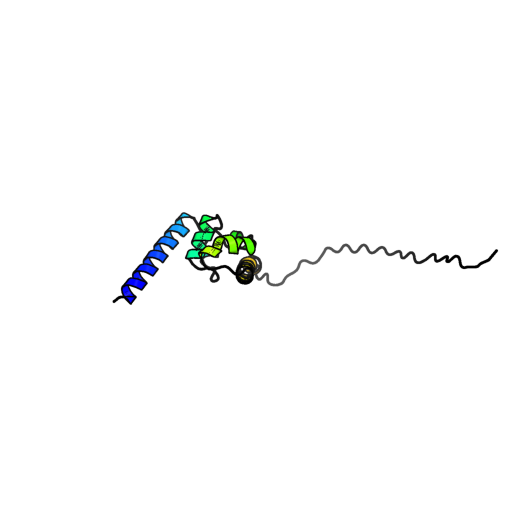 47.81 96 ALA A C 1
ATOM 758 O O . ALA A 1 96 ? -1.901 -27.629 -18.651 1.00 47.81 96 ALA A O 1
ATOM 759 N N . GLY A 1 97 ? -3.516 -28.661 -17.461 1.00 46.62 97 GLY A N 1
ATOM 760 C CA . GLY A 1 97 ? -3.152 -30.018 -17.808 1.00 46.62 97 GLY A CA 1
ATOM 761 C C . GLY A 1 97 ? -3.058 -30.179 -19.327 1.00 46.62 97 GLY A C 1
ATOM 762 O O . GLY A 1 97 ? -3.856 -29.636 -20.091 1.00 46.62 97 GLY A O 1
ATOM 763 N N . GLU A 1 98 ? -2.043 -30.930 -19.735 1.00 48.16 98 GLU A N 1
ATOM 764 C CA . GLU A 1 98 ? -1.732 -31.319 -21.105 1.00 48.16 98 GLU A CA 1
ATOM 765 C C . GLU A 1 98 ? -2.984 -31.623 -21.958 1.00 48.16 98 GLU A C 1
ATOM 767 O O . GLU A 1 98 ? -3.729 -32.551 -21.645 1.00 48.16 98 GLU A O 1
ATOM 772 N N . ALA A 1 99 ? -3.167 -30.905 -23.076 1.00 44.94 99 ALA A N 1
ATOM 773 C CA . ALA A 1 99 ? -3.442 -31.482 -24.402 1.00 44.94 99 ALA A CA 1
ATOM 774 C C . ALA A 1 99 ? -3.681 -30.409 -25.490 1.00 44.94 99 ALA A C 1
ATOM 776 O O . ALA A 1 99 ? -4.728 -29.777 -25.539 1.00 44.94 99 ALA A O 1
ATOM 777 N N . SER A 1 100 ? -2.732 -30.357 -26.432 1.00 44.31 100 SER A N 1
ATOM 778 C CA . SER A 1 100 ? -2.926 -30.241 -27.888 1.00 44.31 100 SER A CA 1
ATOM 779 C C . SER A 1 100 ? -3.789 -29.100 -28.449 1.00 44.31 100 SER A C 1
ATOM 781 O O . SER A 1 100 ? -5.000 -29.250 -28.581 1.00 44.31 100 SER A O 1
ATOM 783 N N . ASP A 1 101 ? -3.127 -28.126 -29.077 1.00 35.56 101 ASP A N 1
ATOM 784 C CA . ASP A 1 101 ? -3.398 -27.893 -30.499 1.00 35.56 101 ASP A CA 1
ATOM 785 C C . ASP A 1 101 ? -2.092 -27.648 -31.263 1.00 35.56 101 ASP A C 1
ATOM 787 O O . ASP A 1 101 ? -1.254 -26.826 -30.896 1.00 35.56 101 ASP A O 1
ATOM 791 N N . ALA A 1 102 ? -1.901 -28.466 -32.289 1.00 46.62 102 ALA A N 1
ATOM 792 C CA . ALA A 1 102 ? -0.826 -28.385 -33.252 1.00 46.62 102 ALA A CA 1
ATOM 793 C C . ALA A 1 102 ? -1.414 -27.872 -34.572 1.00 46.62 102 ALA A C 1
ATOM 795 O O . ALA A 1 102 ? -2.491 -28.321 -34.955 1.00 46.62 102 ALA A O 1
ATOM 796 N N . ALA A 1 103 ? -0.608 -27.078 -35.290 1.00 46.84 103 ALA A N 1
ATOM 797 C CA . ALA A 1 103 ? -0.848 -26.387 -36.570 1.00 46.84 103 ALA A CA 1
ATOM 798 C C . ALA A 1 103 ? -1.343 -24.940 -36.376 1.00 46.84 103 ALA A C 1
ATOM 800 O O . ALA A 1 103 ? -2.363 -24.703 -35.762 1.00 46.84 103 ALA A O 1
ATOM 801 N N . GLU A 1 104 ? -0.638 -23.915 -36.849 1.00 42.88 104 GLU A N 1
ATOM 802 C CA . GLU A 1 104 ? -0.179 -23.788 -38.230 1.00 42.88 104 GLU A CA 1
ATOM 803 C C . GLU A 1 104 ? 1.305 -23.423 -38.350 1.00 42.88 104 GLU A C 1
ATOM 805 O O . GLU A 1 104 ? 1.827 -22.531 -37.683 1.00 42.88 104 GLU A O 1
ATOM 810 N N . GLY A 1 105 ? 1.983 -24.128 -39.255 1.00 44.22 105 GLY A N 1
ATOM 811 C CA . GLY A 1 105 ? 3.226 -23.652 -39.833 1.00 44.22 105 GLY A CA 1
ATOM 812 C C . GLY A 1 105 ? 2.938 -22.704 -40.992 1.00 44.22 105 GLY A C 1
ATOM 813 O O . GLY A 1 105 ? 2.062 -22.978 -41.806 1.00 44.22 105 GLY A O 1
ATOM 814 N N . ASP A 1 106 ? 3.754 -21.666 -41.123 1.00 39.34 106 ASP A N 1
ATOM 815 C CA . ASP A 1 106 ? 4.151 -21.171 -42.436 1.00 39.34 106 ASP A CA 1
ATOM 816 C C . ASP A 1 106 ? 5.658 -20.919 -42.416 1.00 39.34 106 ASP A C 1
ATOM 818 O O . ASP A 1 106 ? 6.170 -19.912 -41.931 1.00 39.34 106 ASP A O 1
ATOM 822 N N . ALA A 1 107 ? 6.380 -21.932 -42.882 1.00 42.53 107 ALA A N 1
ATOM 823 C CA . ALA A 1 107 ? 7.776 -21.828 -43.241 1.00 42.53 107 ALA A CA 1
ATOM 824 C C . ALA A 1 107 ? 7.847 -21.495 -44.734 1.00 42.53 107 ALA A C 1
ATOM 826 O O . ALA A 1 107 ? 7.864 -22.398 -45.568 1.00 42.53 107 ALA A O 1
ATOM 827 N N . ALA A 1 108 ? 7.957 -20.213 -45.072 1.00 45.59 108 ALA A N 1
ATOM 828 C CA . ALA A 1 108 ? 8.460 -19.786 -46.373 1.00 45.59 108 ALA A CA 1
ATOM 829 C C . ALA A 1 108 ? 9.947 -19.423 -46.244 1.00 45.59 108 ALA A C 1
ATOM 831 O O . ALA A 1 108 ? 10.338 -18.271 -46.073 1.00 45.59 108 ALA A O 1
ATOM 832 N N . THR A 1 109 ? 10.792 -20.454 -46.312 1.00 38.81 109 THR A N 1
ATOM 833 C CA . THR A 1 109 ? 12.179 -20.303 -46.761 1.00 38.81 109 THR A CA 1
ATOM 834 C C . THR A 1 109 ? 12.148 -20.078 -48.271 1.00 38.81 109 THR A C 1
ATOM 836 O O . THR A 1 109 ? 11.803 -20.997 -49.008 1.00 38.81 109 THR A O 1
ATOM 839 N N . GLU A 1 110 ? 12.581 -18.911 -48.744 1.00 45.53 110 GLU A N 1
ATOM 840 C CA . GLU A 1 110 ? 13.254 -18.824 -50.040 1.00 45.53 110 GLU A CA 1
ATOM 841 C C . GLU A 1 110 ? 14.647 -18.236 -49.817 1.00 45.53 110 GLU A C 1
ATOM 843 O O . GLU A 1 110 ? 14.827 -17.091 -49.406 1.00 45.53 110 GLU A O 1
ATOM 848 N N . ALA A 1 111 ? 15.637 -19.093 -50.033 1.00 45.56 111 ALA A N 1
ATOM 849 C CA . ALA A 1 111 ? 17.041 -18.759 -50.048 1.00 45.56 111 ALA A CA 1
ATOM 850 C C . ALA A 1 111 ? 17.431 -18.210 -51.425 1.00 45.56 111 ALA A C 1
ATOM 852 O O . ALA A 1 111 ? 17.171 -18.855 -52.437 1.00 45.56 111 ALA A O 1
ATOM 853 N N . ALA A 1 112 ? 18.181 -17.111 -51.446 1.00 49.44 112 ALA A N 1
ATOM 854 C CA . ALA A 1 112 ? 19.174 -16.860 -52.485 1.00 49.44 112 ALA A CA 1
ATOM 855 C C . ALA A 1 112 ? 20.336 -16.031 -51.899 1.00 49.44 112 ALA A C 1
ATOM 857 O O . ALA A 1 112 ? 20.134 -14.878 -51.516 1.00 49.44 112 ALA A O 1
ATOM 858 N N . PRO A 1 113 ? 21.545 -16.610 -51.787 1.00 53.16 113 PRO A N 1
ATOM 859 C CA . PRO A 1 113 ? 22.755 -15.900 -51.402 1.00 53.16 113 PRO A CA 1
ATOM 860 C C . PRO A 1 113 ? 23.423 -15.303 -52.646 1.00 53.16 113 PRO A C 1
ATOM 862 O O . PRO A 1 113 ? 23.864 -16.045 -53.520 1.00 53.16 113 PRO A O 1
ATOM 865 N N . GLU A 1 114 ? 23.569 -13.981 -52.714 1.00 49.75 114 GLU A N 1
ATOM 866 C CA . GLU A 1 114 ? 24.497 -13.358 -53.664 1.00 49.75 114 GLU A CA 1
ATOM 867 C C . GLU A 1 114 ? 25.755 -12.918 -52.921 1.00 49.75 114 GLU A C 1
ATOM 869 O O . GLU A 1 114 ? 25.796 -11.933 -52.182 1.00 49.75 114 GLU A O 1
ATOM 874 N N . ALA A 1 115 ? 26.785 -13.738 -53.099 1.00 48.81 115 ALA A N 1
ATOM 875 C CA . ALA A 1 115 ? 28.135 -13.501 -52.655 1.00 48.81 115 ALA A CA 1
ATOM 876 C C . ALA A 1 115 ? 28.909 -12.729 -53.741 1.00 48.81 115 ALA A C 1
ATOM 878 O O . ALA A 1 115 ? 28.953 -13.149 -54.891 1.00 48.81 115 ALA A O 1
ATOM 879 N N . VAL A 1 116 ? 29.584 -11.665 -53.297 1.00 51.72 116 VAL A N 1
ATOM 880 C CA . VAL A 1 116 ? 30.861 -11.102 -53.780 1.00 51.72 116 VAL A CA 1
ATOM 881 C C . VAL A 1 116 ? 30.962 -10.611 -55.237 1.00 51.72 116 VAL A C 1
ATOM 883 O O . VAL A 1 116 ? 30.941 -11.349 -56.216 1.00 51.72 116 VAL A O 1
ATOM 886 N N . SER A 1 117 ? 31.294 -9.327 -55.358 1.00 46.19 117 SER A N 1
ATOM 887 C CA . SER A 1 117 ? 32.190 -8.820 -56.399 1.00 46.19 117 SER A CA 1
ATOM 888 C C . SER A 1 117 ? 33.204 -7.897 -55.732 1.00 46.19 117 SER A C 1
ATOM 890 O O . SER A 1 117 ? 32.970 -6.709 -55.530 1.00 46.19 117 SER A O 1
ATOM 892 N N . GLU A 1 118 ? 34.314 -8.500 -55.326 1.00 48.75 118 GLU A N 1
ATOM 893 C CA . GLU A 1 118 ? 35.571 -7.833 -55.019 1.00 48.75 118 GLU A CA 1
ATOM 894 C C . GLU A 1 118 ? 36.177 -7.322 -56.334 1.00 48.75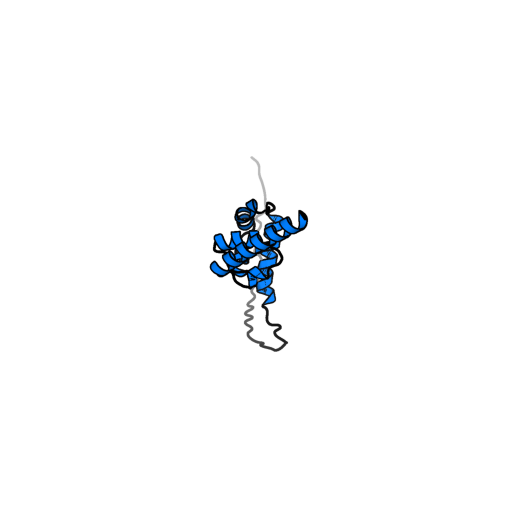 118 GLU A C 1
ATOM 896 O O . GLU A 1 118 ? 36.370 -8.089 -57.275 1.00 48.75 118 GLU A O 1
ATOM 901 N N . ALA A 1 119 ? 36.484 -6.029 -56.406 1.00 51.16 119 ALA A N 1
ATOM 902 C CA . ALA A 1 119 ? 37.462 -5.501 -57.350 1.00 51.16 119 ALA A CA 1
ATOM 903 C C . ALA A 1 119 ? 38.219 -4.367 -56.663 1.00 51.16 119 ALA A C 1
ATOM 905 O O . ALA A 1 119 ? 37.902 -3.184 -56.783 1.00 51.16 119 ALA A O 1
ATOM 906 N N . ALA A 1 120 ? 39.225 -4.781 -55.897 1.00 50.53 120 ALA A N 1
ATOM 907 C CA . ALA A 1 120 ? 40.367 -3.958 -55.572 1.00 50.53 120 ALA A CA 1
ATOM 908 C C . ALA A 1 120 ? 40.975 -3.405 -56.871 1.00 50.53 120 ALA A C 1
ATOM 910 O O . ALA A 1 120 ? 41.376 -4.167 -57.749 1.00 50.53 120 ALA A O 1
ATOM 911 N N . SER A 1 121 ? 41.085 -2.083 -56.974 1.00 54.44 121 SER A N 1
ATOM 912 C CA . SER A 1 121 ? 42.114 -1.484 -57.815 1.00 54.44 121 SER A CA 1
ATOM 913 C C . SER A 1 121 ? 43.326 -1.255 -56.917 1.00 54.44 121 SER A C 1
ATOM 915 O O . SER A 1 121 ? 43.346 -0.311 -56.129 1.00 54.44 121 SER A O 1
ATOM 917 N N . GLY A 1 122 ? 44.307 -2.157 -57.015 1.00 49.50 122 GLY A N 1
ATOM 918 C CA . GLY A 1 122 ? 45.706 -1.820 -56.737 1.00 49.50 122 GLY A CA 1
ATOM 919 C C . GLY A 1 122 ? 46.146 -0.670 -57.659 1.00 49.50 122 GLY A C 1
ATOM 920 O O . GLY A 1 122 ? 45.568 -0.496 -58.732 1.00 49.50 122 GLY A O 1
ATOM 921 N N . ASP A 1 123 ? 46.974 0.254 -57.165 1.00 46.19 123 ASP A N 1
ATOM 922 C CA . ASP A 1 123 ? 48.450 0.179 -57.261 1.00 46.19 123 ASP A CA 1
ATOM 923 C C . ASP A 1 123 ? 48.901 0.733 -58.639 1.00 46.19 123 ASP A C 1
ATOM 925 O O . ASP A 1 123 ? 48.382 0.315 -59.666 1.00 46.19 123 ASP A O 1
ATOM 929 N N . GLU A 1 124 ? 49.758 1.746 -58.812 1.00 55.41 124 GLU A N 1
ATOM 930 C CA . GLU A 1 124 ? 51.005 2.111 -58.118 1.00 55.41 124 GLU A CA 1
ATOM 931 C C . GLU A 1 124 ? 51.428 3.573 -58.566 1.00 55.41 124 GLU A C 1
ATOM 933 O O . GLU A 1 124 ? 50.536 4.338 -58.943 1.00 55.41 124 GLU A O 1
ATOM 938 N N . PRO A 1 125 ? 52.694 4.075 -58.521 1.00 63.81 125 PRO A N 1
ATOM 939 C CA . PRO A 1 125 ? 53.073 5.384 -57.964 1.00 63.81 125 PRO A CA 1
ATOM 940 C C . PRO A 1 125 ? 53.714 6.363 -58.992 1.00 63.81 125 PRO A C 1
ATOM 942 O O . PRO A 1 125 ? 53.823 6.054 -60.173 1.00 63.81 125 PRO A O 1
ATOM 945 N N . ALA A 1 126 ? 54.167 7.541 -58.523 1.00 54.03 126 ALA A N 1
ATOM 946 C CA . ALA A 1 126 ? 55.320 8.361 -58.989 1.00 54.03 126 ALA A CA 1
ATOM 947 C C . ALA A 1 126 ? 55.023 9.855 -58.724 1.00 54.03 126 ALA A C 1
ATOM 949 O O . ALA A 1 126 ? 54.037 10.394 -59.209 1.00 54.03 126 ALA A O 1
ATOM 950 N N . ALA A 1 127 ? 55.726 10.555 -57.834 1.00 48.72 127 ALA A N 1
ATOM 951 C CA . ALA A 1 127 ? 57.079 11.086 -58.025 1.00 48.72 127 ALA A CA 1
ATOM 952 C C . ALA A 1 127 ? 57.229 11.952 -59.292 1.00 48.72 127 ALA A C 1
ATOM 954 O O . ALA A 1 127 ? 57.527 11.443 -60.372 1.00 48.72 127 ALA A O 1
ATOM 955 N N . SER A 1 128 ? 57.099 13.271 -59.126 1.00 52.56 128 SER A N 1
ATOM 956 C CA . SER A 1 128 ? 57.960 14.312 -59.716 1.00 52.56 128 SER A CA 1
ATOM 957 C C . SER A 1 128 ? 57.731 15.635 -58.995 1.00 52.56 128 SER A C 1
ATOM 959 O O . SER A 1 128 ? 56.550 15.958 -58.744 1.00 52.56 128 SER A O 1
#

Foldseek 3Di:
DVVVVVVVVVVVVLVVLVVLLVVLQADVQLVPQPLDDSVLQSLCSVVVNRHLVSLLPDQLVVSCVSCVVVPSPDSVSSVVSSVVSVVVVVVPPPPPPDDDDDDDDDDDDDDDDDDDDDDDDDDDDDDD

Radius of gyration: 30.21 Å; chains: 1; bounding box: 73×46×93 Å

Sequence (128 aa):
ELQARAVEFVEREAQRINEALDNLKVADDLRNFEYISLGMMLKLAENEVLSLDDLADLDSDELVALLSEHGLEDDTEAGDIIMAARAHWFDDEPEAGEASDAAEGDAATEAAPEAVSEAASGDEPAAS

Secondary structure (DSSP, 8-state):
-HHHHHHHHHHHHHHHHHHHHHHHT--HHHHT-TTS-HHHHHHHHHTT--SHHHHHTS-HHHHHHHHGGGT---HHHHHHHHHHHHHHHHHT-----S------------------------------